Protein AF-A0A7J7JSQ7-F1 (afdb_monomer)

Organism: Bugula neritina (NCBI:txid10212)

Radius of gyration: 17.57 Å; Cα contacts (8 Å, |Δi|>4): 38; chains: 1; bounding box: 34×22×51 Å

pLDDT: mean 91.63, std 8.28, range [54.66, 98.12]

Sequence (77 aa):
MRQAIEPTLKLAITLHHLAEGSSHKSIANHYRLGRSTVSNIIYATCDALYEALQPTYLAVPKGKEEWKKIAEGFVFY

Solvent-accessible surface area (backbone atoms only — not comparable to full-atom values): 4618 Å² total; per-residue (Å²): 132,83,82,81,81,53,69,69,57,40,48,52,56,32,51,50,36,71,73,68,68,55,52,54,61,58,52,11,62,73,73,73,47,53,48,67,56,42,47,52,36,36,53,56,44,49,52,54,47,45,70,72,39,36,81,79,76,60,66,75,68,81,50,73,67,50,48,47,56,54,51,63,73,50,74,85,112

Nearest PDB structures (foldseek):
  8apo-assembly1_Yc  TM=8.107E-01  e=4.626E-01  Polytomella magna
  4hri-assembly1_B  TM=9.055E-01  e=1.200E+00  Nostoc sp. PCC 7120 = FACHB-418
  4yrv-assembly1_A  TM=9.196E-01  e=1.548E+00  Nostoc sp. PCC 7120 = FACHB-418
  2lvs-assembly1_A  TM=5.371E-01  e=1.279E+00  Hyperthermus butylicus DSM 5456
  7b9v-assembly1_O  TM=4.984E-01  e=1.996E+00  Saccharomyces cerevisiae

Structure (mmCIF, N/CA/C/O backbone):
data_AF-A0A7J7JSQ7-F1
#
_entry.id   AF-A0A7J7JSQ7-F1
#
loop_
_atom_site.group_PDB
_atom_site.id
_atom_site.type_symbol
_atom_site.label_atom_id
_atom_site.label_alt_id
_atom_site.label_comp_id
_atom_site.label_asym_id
_atom_site.label_entity_id
_atom_site.label_seq_id
_atom_site.pdbx_PDB_ins_code
_atom_site.Cartn_x
_atom_site.Cartn_y
_atom_site.Cartn_z
_atom_site.occupancy
_atom_site.B_iso_or_equiv
_atom_site.auth_seq_id
_atom_site.auth_comp_id
_atom_site.auth_asym_id
_atom_site.auth_atom_id
_atom_site.pdbx_PDB_model_num
ATOM 1 N N . MET A 1 1 ? 9.585 3.546 -26.807 1.00 62.16 1 MET A N 1
ATOM 2 C CA . MET A 1 1 ? 8.911 3.858 -25.525 1.00 62.16 1 MET A CA 1
ATOM 3 C C . MET A 1 1 ? 8.589 2.532 -24.840 1.00 62.16 1 MET A C 1
ATOM 5 O O . MET A 1 1 ? 8.174 1.622 -25.546 1.00 62.16 1 MET A O 1
ATOM 9 N N . ARG A 1 2 ? 8.856 2.356 -23.537 1.00 74.06 2 ARG A N 1
ATOM 10 C CA . ARG A 1 2 ? 8.474 1.113 -22.831 1.00 74.06 2 ARG A CA 1
ATOM 11 C C . ARG A 1 2 ? 6.949 1.066 -22.690 1.00 74.06 2 ARG A C 1
ATOM 13 O O . ARG A 1 2 ? 6.353 2.103 -22.416 1.00 74.06 2 ARG A O 1
ATOM 20 N N . GLN A 1 3 ? 6.344 -0.109 -22.869 1.00 82.62 3 GLN A N 1
ATOM 21 C CA . GLN A 1 3 ? 4.917 -0.291 -22.601 1.00 82.62 3 GLN A CA 1
ATOM 22 C C . GLN A 1 3 ? 4.621 -0.015 -21.125 1.00 82.62 3 GLN A C 1
ATOM 24 O O . GLN A 1 3 ? 5.417 -0.357 -20.244 1.00 82.62 3 GLN A O 1
ATOM 29 N N . ALA A 1 4 ? 3.489 0.640 -20.876 1.00 89.94 4 ALA A N 1
ATOM 30 C CA . ALA A 1 4 ? 3.006 0.860 -19.526 1.00 89.94 4 ALA A CA 1
ATOM 31 C C . ALA A 1 4 ? 2.664 -0.486 -18.873 1.00 89.94 4 ALA A C 1
ATOM 33 O O . ALA A 1 4 ? 2.218 -1.420 -19.530 1.00 89.94 4 ALA A O 1
ATOM 34 N N . ILE A 1 5 ? 2.890 -0.576 -17.565 1.00 92.94 5 ILE A N 1
ATOM 35 C CA . ILE A 1 5 ? 2.482 -1.738 -16.776 1.00 92.94 5 ILE A CA 1
ATOM 36 C C . ILE A 1 5 ? 0.974 -1.638 -16.546 1.00 92.94 5 ILE A C 1
ATOM 38 O O . ILE A 1 5 ? 0.498 -0.612 -16.045 1.00 92.94 5 ILE A O 1
ATOM 42 N N . GLU A 1 6 ? 0.254 -2.703 -16.892 1.00 96.19 6 GLU A N 1
ATOM 43 C CA . GLU A 1 6 ? -1.201 -2.789 -16.761 1.00 96.19 6 GLU A CA 1
ATOM 44 C C . GLU A 1 6 ? -1.671 -2.547 -15.313 1.00 96.19 6 GLU A C 1
ATOM 46 O O . GLU A 1 6 ? -1.019 -3.018 -14.371 1.00 96.19 6 GLU A O 1
ATOM 51 N N . PRO A 1 7 ? -2.810 -1.857 -15.097 1.00 96.50 7 PRO A N 1
ATOM 52 C CA . PRO A 1 7 ? -3.345 -1.590 -13.758 1.00 96.50 7 PRO A CA 1
ATOM 53 C C . PRO A 1 7 ? -3.526 -2.854 -12.910 1.00 96.50 7 PRO A C 1
ATOM 55 O O . PRO A 1 7 ? -3.155 -2.869 -11.738 1.00 96.50 7 PRO A O 1
ATOM 58 N N . THR A 1 8 ? -4.007 -3.943 -13.513 1.00 97.25 8 THR A N 1
ATOM 59 C CA . THR A 1 8 ? -4.191 -5.235 -12.834 1.00 97.25 8 THR A CA 1
ATOM 60 C C . THR A 1 8 ? -2.876 -5.793 -12.294 1.00 97.25 8 THR A C 1
ATOM 62 O O . THR A 1 8 ? -2.832 -6.322 -11.185 1.00 97.25 8 THR A O 1
ATOM 65 N N . LEU A 1 9 ? -1.776 -5.636 -13.041 1.00 97.25 9 LEU A N 1
ATOM 66 C CA . LEU A 1 9 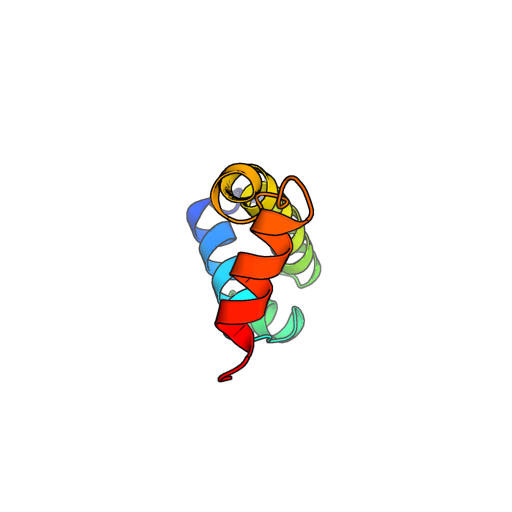? -0.459 -6.087 -12.595 1.00 97.25 9 LEU A CA 1
ATOM 67 C C . LEU A 1 9 ? 0.082 -5.199 -11.466 1.00 97.25 9 LEU A C 1
ATOM 69 O O . LEU A 1 9 ? 0.652 -5.714 -10.507 1.00 97.25 9 LEU A O 1
ATOM 73 N N . LYS A 1 10 ? -0.140 -3.881 -11.529 1.00 97.75 10 LYS A N 1
ATOM 74 C CA . LYS A 1 10 ? 0.211 -2.959 -10.432 1.00 97.75 10 LYS A CA 1
ATOM 75 C C . LYS A 1 10 ? -0.507 -3.323 -9.131 1.00 97.75 10 LYS A C 1
ATOM 77 O O . LYS A 1 10 ? 0.123 -3.366 -8.072 1.00 97.75 10 LYS A O 1
ATOM 82 N N . LEU A 1 11 ? -1.795 -3.652 -9.230 1.00 97.94 11 LEU A N 1
ATOM 83 C CA . LEU A 1 11 ? -2.587 -4.129 -8.102 1.00 97.94 11 LEU A CA 1
ATOM 84 C C . LEU A 1 11 ? -2.039 -5.448 -7.549 1.00 97.94 11 LEU A C 1
ATOM 86 O O . LEU A 1 11 ? -1.788 -5.535 -6.351 1.00 97.94 11 LEU A O 1
ATO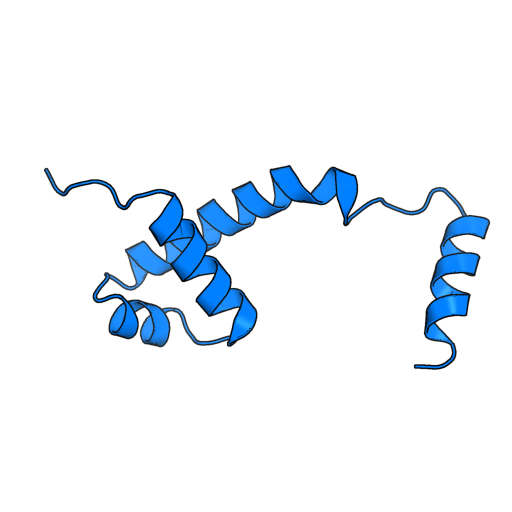M 90 N N . ALA A 1 12 ? -1.766 -6.437 -8.403 1.00 97.19 12 ALA A N 1
ATOM 91 C CA . ALA A 1 12 ? -1.212 -7.723 -7.973 1.00 97.19 12 ALA A CA 1
ATOM 92 C C . ALA A 1 12 ? 0.142 -7.581 -7.250 1.00 97.19 12 ALA A C 1
ATOM 94 O O . ALA A 1 12 ? 0.344 -8.189 -6.201 1.00 97.19 12 ALA A O 1
ATOM 95 N N . ILE A 1 13 ? 1.045 -6.741 -7.771 1.00 97.12 13 ILE A N 1
ATOM 96 C CA . ILE A 1 13 ? 2.339 -6.428 -7.138 1.00 97.12 13 ILE A CA 1
ATOM 97 C C . ILE A 1 13 ? 2.135 -5.837 -5.738 1.00 97.12 13 ILE A C 1
ATOM 99 O O . ILE A 1 13 ? 2.832 -6.206 -4.794 1.00 97.12 13 ILE A O 1
ATOM 103 N N . THR A 1 14 ? 1.178 -4.920 -5.605 1.00 97.56 14 THR A N 1
ATOM 104 C CA . THR A 1 14 ? 0.906 -4.226 -4.341 1.00 97.56 14 THR A CA 1
ATOM 105 C C . THR A 1 14 ? 0.282 -5.169 -3.319 1.00 97.56 14 THR A C 1
ATOM 107 O O . THR A 1 14 ? 0.724 -5.202 -2.175 1.00 97.56 14 THR A O 1
ATOM 110 N N . LEU A 1 15 ? -0.673 -6.006 -3.733 1.00 96.62 15 LEU A N 1
ATOM 111 C CA . LEU A 1 15 ? -1.275 -7.024 -2.869 1.00 96.62 15 LEU A CA 1
ATOM 112 C C . LEU A 1 15 ? -0.251 -8.061 -2.395 1.00 96.62 15 LEU A C 1
ATOM 114 O O . LEU A 1 15 ? -0.274 -8.435 -1.228 1.00 96.62 15 LEU A O 1
ATOM 118 N N . HIS A 1 16 ? 0.680 -8.477 -3.259 1.00 95.69 16 HIS A N 1
ATOM 119 C CA . HIS A 1 16 ? 1.787 -9.353 -2.867 1.00 95.69 16 HIS A CA 1
ATOM 120 C C . HIS A 1 16 ? 2.626 -8.710 -1.752 1.00 95.69 16 HIS A C 1
ATOM 122 O O . HIS A 1 16 ? 2.856 -9.336 -0.719 1.00 95.69 16 HIS A O 1
ATOM 128 N N . HIS A 1 17 ? 3.013 -7.439 -1.912 1.00 96.06 17 HIS A N 1
ATOM 129 C CA . HIS A 1 17 ? 3.755 -6.711 -0.880 1.00 96.06 17 HIS A CA 1
ATOM 130 C C . HIS A 1 17 ? 2.981 -6.607 0.445 1.00 96.06 17 HIS A C 1
ATOM 132 O O . HIS A 1 17 ? 3.554 -6.874 1.499 1.00 96.06 17 HIS A O 1
ATOM 138 N N . LEU A 1 18 ? 1.689 -6.264 0.397 1.00 95.06 18 LEU A N 1
ATOM 139 C CA . LEU A 1 18 ? 0.845 -6.125 1.591 1.00 95.06 18 LEU A CA 1
ATOM 140 C C . LEU A 1 18 ? 0.592 -7.463 2.306 1.00 95.06 18 LEU A C 1
ATOM 142 O O . LEU A 1 18 ? 0.486 -7.480 3.528 1.00 95.06 18 LEU A O 1
ATOM 146 N N . ALA A 1 19 ? 0.498 -8.570 1.565 1.00 95.50 19 ALA A N 1
ATOM 147 C CA . ALA A 1 19 ? 0.227 -9.891 2.127 1.00 95.50 19 ALA A CA 1
ATOM 148 C C . ALA A 1 19 ? 1.473 -10.553 2.738 1.00 95.50 19 ALA A C 1
ATOM 150 O O . ALA A 1 19 ? 1.380 -11.182 3.788 1.00 95.50 19 ALA A O 1
ATOM 151 N N . GLU A 1 20 ? 2.631 -10.438 2.083 1.00 90.75 20 GLU A N 1
ATOM 152 C CA . GLU A 1 20 ? 3.861 -11.123 2.508 1.00 90.75 20 GLU A CA 1
ATOM 153 C C . GLU A 1 20 ? 4.761 -10.237 3.389 1.00 90.75 20 GLU A C 1
ATOM 155 O O . GLU A 1 20 ? 5.633 -10.738 4.097 1.00 90.75 20 GLU A O 1
ATOM 160 N N . GLY A 1 21 ? 4.601 -8.908 3.328 1.00 82.62 21 GLY A N 1
ATOM 161 C CA . GLY A 1 21 ? 5.510 -7.955 3.975 1.00 82.62 21 GLY A CA 1
ATOM 162 C C . GLY A 1 21 ? 6.931 -7.981 3.395 1.00 82.62 21 GLY A C 1
ATOM 163 O O . GLY A 1 21 ? 7.880 -7.507 4.023 1.00 82.62 21 GLY A O 1
ATOM 164 N N . SER A 1 22 ? 7.113 -8.557 2.203 1.00 85.31 22 SER A N 1
ATOM 165 C CA . SER A 1 22 ? 8.427 -8.731 1.596 1.00 85.31 22 SER A CA 1
ATOM 166 C C . SER A 1 22 ? 9.007 -7.410 1.085 1.00 85.31 22 SER A C 1
ATOM 168 O O . SER A 1 22 ? 8.308 -6.467 0.701 1.00 85.31 22 SER A O 1
ATOM 170 N N . SER A 1 23 ? 10.340 -7.317 1.095 1.00 92.56 23 SER A N 1
ATOM 171 C CA . SER A 1 23 ? 11.038 -6.097 0.679 1.00 92.56 23 SER A CA 1
ATOM 172 C C . SER A 1 23 ? 10.776 -5.762 -0.797 1.00 92.56 23 SER A C 1
ATOM 174 O O . SER A 1 23 ? 10.668 -6.657 -1.639 1.00 92.56 23 SER A O 1
ATOM 176 N N . HIS A 1 24 ? 10.821 -4.474 -1.163 1.00 94.50 24 HIS A N 1
ATOM 177 C CA . HIS A 1 24 ? 10.689 -4.049 -2.569 1.00 94.50 24 HIS A CA 1
ATOM 178 C C . HIS A 1 24 ? 11.723 -4.715 -3.497 1.00 94.50 24 HIS A C 1
ATOM 180 O O . HIS A 1 24 ? 11.473 -4.862 -4.689 1.00 94.50 24 HIS A O 1
ATOM 186 N N . LYS A 1 25 ? 12.891 -5.123 -2.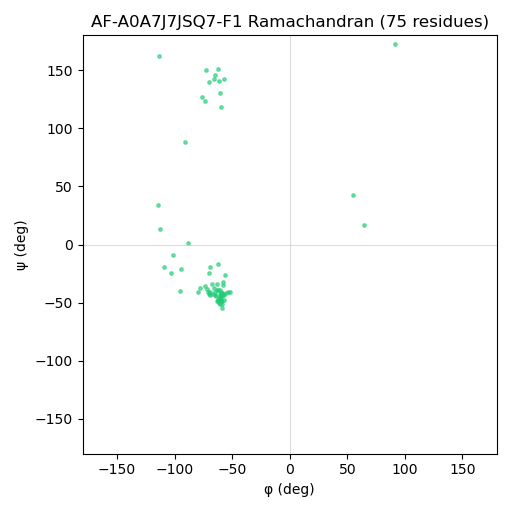973 1.00 95.62 25 LYS A N 1
ATOM 187 C CA . LYS A 1 25 ? 13.910 -5.859 -3.739 1.00 95.62 25 LYS A CA 1
ATOM 188 C C . LYS A 1 25 ? 13.437 -7.275 -4.078 1.00 95.62 25 LYS A C 1
ATOM 190 O O . LYS A 1 25 ? 13.619 -7.710 -5.211 1.00 95.62 25 LYS A O 1
ATOM 195 N N . SER A 1 26 ? 12.834 -7.973 -3.11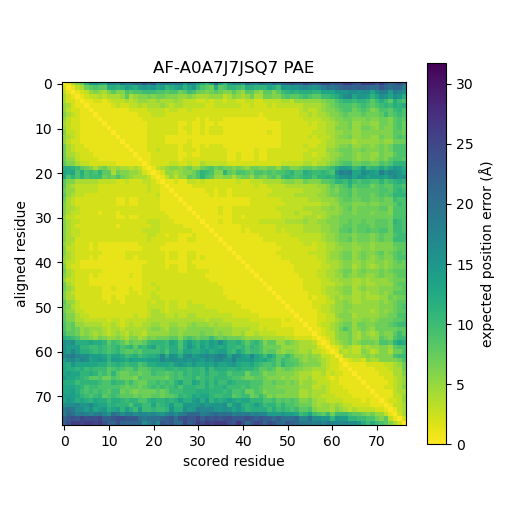7 1.00 95.75 26 SER A N 1
ATOM 196 C CA . SER A 1 26 ? 12.301 -9.326 -3.312 1.00 95.75 26 SER A CA 1
ATOM 197 C C . SER A 1 26 ? 11.183 -9.322 -4.355 1.00 95.75 26 SER A C 1
ATOM 199 O O . SER A 1 26 ? 11.248 -10.071 -5.327 1.00 95.75 26 SER A O 1
ATOM 201 N N . ILE A 1 27 ? 10.238 -8.387 -4.225 1.00 96.50 27 ILE A N 1
ATOM 202 C CA . ILE A 1 27 ? 9.148 -8.187 -5.188 1.00 96.50 27 ILE A CA 1
ATOM 203 C C . ILE A 1 27 ? 9.696 -7.822 -6.580 1.00 96.50 27 ILE A C 1
ATOM 205 O O . ILE A 1 27 ? 9.300 -8.414 -7.581 1.00 96.50 27 ILE A O 1
ATOM 209 N N . ALA A 1 28 ? 10.661 -6.901 -6.668 1.00 96.69 28 ALA A N 1
ATOM 210 C CA . ALA A 1 28 ? 11.295 -6.531 -7.937 1.00 96.69 28 ALA A CA 1
ATOM 211 C C . ALA A 1 28 ? 11.941 -7.724 -8.653 1.00 96.69 28 ALA A C 1
ATOM 213 O O . ALA A 1 28 ? 11.754 -7.887 -9.860 1.00 96.69 28 ALA A O 1
ATOM 214 N N . ASN A 1 29 ? 12.632 -8.590 -7.909 1.00 96.19 29 ASN A N 1
ATOM 215 C CA . ASN A 1 29 ? 13.198 -9.818 -8.458 1.00 96.19 29 ASN A CA 1
ATOM 216 C C . ASN A 1 29 ? 12.106 -10.786 -8.939 1.00 96.19 29 ASN A C 1
ATOM 218 O O . ASN A 1 29 ? 12.232 -11.332 -10.034 1.00 96.19 29 ASN A O 1
ATOM 222 N N . HIS A 1 30 ? 11.028 -10.959 -8.165 1.00 96.06 30 HIS A N 1
ATOM 223 C CA . HIS A 1 30 ? 9.911 -11.845 -8.509 1.00 96.06 30 HIS A CA 1
ATOM 224 C C . HIS A 1 30 ? 9.225 -11.426 -9.820 1.00 96.06 30 HIS A C 1
ATOM 226 O O . HIS A 1 30 ? 9.056 -12.239 -10.726 1.00 96.06 30 HIS A O 1
ATOM 232 N N . TYR A 1 31 ? 8.897 -10.138 -9.959 1.00 94.81 31 TYR A N 1
ATOM 233 C CA . TYR A 1 31 ? 8.199 -9.603 -11.136 1.00 94.81 31 TYR A CA 1
ATOM 234 C C . TYR A 1 31 ? 9.135 -9.164 -12.272 1.00 94.81 31 TYR A C 1
ATOM 236 O O . TYR A 1 31 ? 8.661 -8.681 -13.299 1.00 94.81 31 TYR A O 1
ATOM 244 N N . ARG A 1 32 ? 10.458 -9.328 -12.114 1.00 95.31 32 ARG A N 1
ATOM 245 C CA . ARG A 1 32 ? 11.488 -8.911 -13.088 1.00 95.31 32 ARG A CA 1
ATOM 246 C C . ARG A 1 32 ? 11.391 -7.424 -13.455 1.00 95.31 32 ARG A C 1
ATOM 248 O O . ARG A 1 32 ? 11.528 -7.036 -14.616 1.00 95.31 32 ARG A O 1
ATOM 255 N N . LEU A 1 33 ? 11.162 -6.588 -12.448 1.00 95.44 33 LEU A N 1
ATOM 256 C CA . LEU A 1 33 ? 11.039 -5.137 -12.574 1.00 95.44 33 LEU A CA 1
ATOM 257 C C . LEU A 1 33 ? 12.190 -4.421 -11.866 1.00 95.44 33 LEU A C 1
ATOM 259 O O . LEU A 1 33 ? 12.869 -4.975 -11.006 1.00 95.44 33 LEU A O 1
ATOM 263 N N . GLY A 1 34 ? 12.404 -3.151 -12.212 1.00 96.12 34 GLY A N 1
ATOM 264 C CA . GLY A 1 34 ? 13.320 -2.300 -11.459 1.00 96.12 34 GLY A CA 1
ATOM 265 C C . GLY A 1 34 ? 12.792 -2.042 -10.046 1.00 96.12 34 GLY A C 1
ATOM 266 O O . GLY A 1 34 ? 11.594 -1.828 -9.857 1.00 96.12 34 GLY A O 1
ATOM 267 N N . ARG A 1 35 ? 13.685 -1.996 -9.049 1.00 96.75 35 ARG A N 1
ATOM 268 C CA . ARG A 1 35 ? 13.312 -1.696 -7.652 1.00 96.75 35 ARG A CA 1
ATOM 269 C C . ARG A 1 35 ? 12.553 -0.372 -7.524 1.00 96.75 35 ARG A C 1
ATOM 271 O O . ARG A 1 35 ? 11.573 -0.308 -6.791 1.00 96.75 35 ARG A O 1
ATOM 278 N N . SER A 1 36 ? 12.986 0.668 -8.240 1.00 96.94 36 SER A N 1
ATOM 279 C CA . SER A 1 36 ? 12.300 1.966 -8.265 1.00 96.94 36 SER A CA 1
ATOM 280 C C . SER A 1 36 ? 10.907 1.865 -8.886 1.00 96.94 36 SER A C 1
ATOM 282 O O . SER A 1 36 ? 9.963 2.431 -8.351 1.00 96.94 36 SER A O 1
ATOM 284 N N . THR A 1 37 ? 10.750 1.089 -9.963 1.00 96.62 37 THR A N 1
ATOM 285 C CA . THR A 1 37 ? 9.448 0.825 -10.588 1.00 96.62 37 THR A CA 1
ATOM 286 C C . THR A 1 37 ? 8.491 0.153 -9.611 1.00 96.62 37 THR A C 1
ATOM 288 O O . THR A 1 37 ? 7.374 0.628 -9.455 1.00 96.62 37 THR A O 1
ATOM 291 N N . VAL A 1 38 ? 8.932 -0.901 -8.918 1.00 97.12 38 VAL A N 1
ATOM 292 C CA . VAL A 1 38 ? 8.119 -1.572 -7.890 1.00 97.12 38 VAL A CA 1
ATOM 293 C C . VAL A 1 38 ? 7.760 -0.620 -6.760 1.00 97.12 38 VAL A C 1
ATOM 295 O O . VAL A 1 38 ? 6.597 -0.551 -6.384 1.00 97.12 38 VAL A O 1
ATOM 298 N N . SER A 1 39 ? 8.726 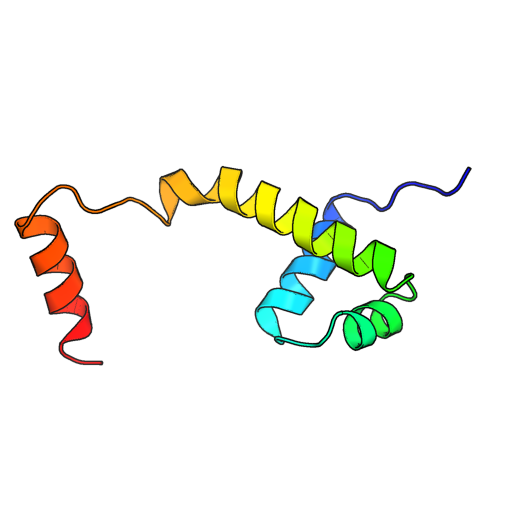0.153 -6.264 1.00 97.12 39 SER A N 1
ATOM 299 C CA . SER A 1 39 ? 8.470 1.134 -5.209 1.00 97.12 39 SER A CA 1
ATOM 300 C C . SER A 1 39 ? 7.388 2.131 -5.626 1.00 97.12 39 SER A C 1
ATOM 302 O O . SER A 1 39 ? 6.436 2.342 -4.885 1.00 97.12 39 SER A O 1
ATOM 304 N N . ASN A 1 40 ? 7.494 2.697 -6.830 1.00 97.81 40 ASN A N 1
ATOM 305 C CA . ASN A 1 40 ? 6.519 3.658 -7.344 1.00 97.81 40 ASN A CA 1
ATOM 306 C C . ASN A 1 40 ? 5.141 3.022 -7.563 1.00 97.81 40 ASN A C 1
ATOM 3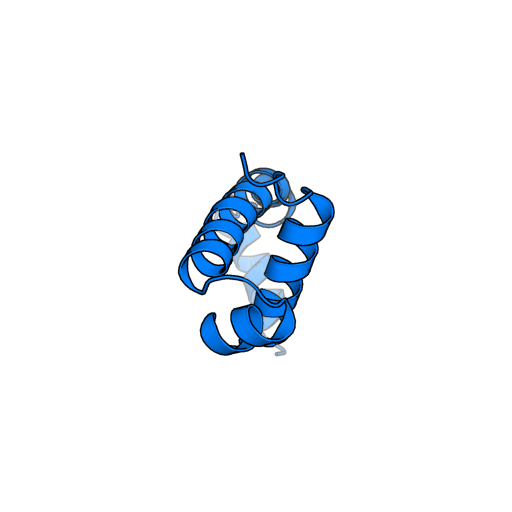08 O O . ASN A 1 40 ? 4.130 3.670 -7.317 1.00 97.81 40 ASN A O 1
ATOM 312 N N . ILE A 1 41 ? 5.095 1.764 -8.018 1.00 97.69 41 ILE A N 1
ATOM 313 C CA . ILE A 1 41 ? 3.846 1.008 -8.160 1.00 97.69 41 ILE A CA 1
ATOM 314 C C . ILE A 1 41 ? 3.170 0.843 -6.804 1.00 97.69 41 ILE A C 1
ATOM 316 O O . ILE A 1 41 ? 1.985 1.145 -6.704 1.00 97.69 41 ILE A O 1
ATOM 320 N N . ILE A 1 42 ? 3.912 0.391 -5.791 1.00 97.12 42 ILE A N 1
ATOM 321 C CA . ILE A 1 42 ? 3.374 0.149 -4.450 1.00 97.12 42 ILE A CA 1
ATOM 322 C C . ILE A 1 42 ? 2.816 1.449 -3.876 1.00 97.12 42 ILE A C 1
ATOM 324 O O . ILE A 1 42 ? 1.652 1.470 -3.499 1.00 97.12 42 ILE A O 1
ATOM 328 N N . TYR A 1 43 ? 3.585 2.545 -3.890 1.00 97.81 43 TYR A N 1
ATOM 329 C CA . TYR A 1 43 ? 3.102 3.832 -3.378 1.00 97.81 43 TYR A CA 1
ATOM 330 C C . TYR A 1 43 ? 1.841 4.311 -4.109 1.00 97.81 43 TYR A C 1
ATOM 332 O O . TYR A 1 43 ? 0.808 4.500 -3.477 1.00 97.81 43 TYR A O 1
ATOM 340 N N . ALA A 1 44 ? 1.881 4.407 -5.442 1.00 98.12 44 ALA A N 1
ATOM 341 C CA . ALA A 1 44 ? 0.745 4.914 -6.214 1.00 98.12 44 ALA A CA 1
ATOM 342 C C . ALA A 1 44 ? -0.511 4.035 -6.089 1.00 98.12 44 ALA A C 1
ATOM 344 O O . ALA A 1 44 ? -1.634 4.531 -6.134 1.00 98.12 44 ALA A O 1
ATOM 345 N N . THR A 1 45 ? -0.334 2.719 -5.959 1.00 98.06 45 THR A N 1
ATOM 346 C CA . THR A 1 45 ? -1.461 1.791 -5.817 1.00 98.06 45 THR A CA 1
ATOM 347 C C . THR A 1 45 ? -2.012 1.808 -4.396 1.00 98.06 45 THR A C 1
ATOM 349 O O . THR A 1 45 ? -3.225 1.748 -4.237 1.00 98.06 45 THR A O 1
ATOM 352 N N . CYS A 1 46 ? -1.164 1.933 -3.371 1.00 97.44 46 CYS A N 1
ATOM 353 C CA . CYS A 1 46 ? -1.610 2.133 -1.993 1.00 97.44 46 CYS A CA 1
ATOM 354 C C . CYS A 1 46 ? -2.417 3.427 -1.848 1.00 97.44 46 CYS A C 1
ATOM 356 O O . CYS A 1 46 ? -3.474 3.385 -1.229 1.00 97.44 46 CYS A O 1
ATOM 358 N N . ASP A 1 47 ? -1.985 4.528 -2.469 1.00 98.12 47 ASP A N 1
ATOM 359 C CA . ASP A 1 47 ? -2.750 5.782 -2.477 1.00 98.12 47 ASP A CA 1
ATOM 360 C C . ASP A 1 47 ? -4.123 5.585 -3.140 1.00 98.12 47 ASP A C 1
ATOM 362 O O . ASP A 1 47 ? -5.153 5.957 -2.584 1.00 98.12 47 ASP A O 1
ATOM 366 N N . ALA A 1 48 ? -4.166 4.916 -4.298 1.00 97.81 48 ALA A N 1
ATOM 367 C CA . ALA A 1 48 ? -5.425 4.623 -4.985 1.00 97.81 48 ALA A CA 1
ATOM 368 C C . ALA A 1 48 ? -6.353 3.706 -4.166 1.00 97.81 48 ALA A C 1
ATOM 370 O O . ALA A 1 48 ? -7.569 3.902 -4.154 1.00 97.81 48 ALA A O 1
ATOM 371 N N . LEU A 1 49 ? -5.791 2.707 -3.478 1.00 97.00 49 LEU A N 1
ATOM 372 C CA . LEU A 1 49 ? -6.538 1.830 -2.578 1.00 97.00 49 LEU A CA 1
ATOM 373 C C . LEU A 1 49 ? -7.065 2.599 -1.370 1.00 97.00 49 LEU A C 1
ATOM 375 O O . LEU A 1 49 ? -8.218 2.404 -0.998 1.00 97.00 49 LEU A O 1
ATOM 379 N N . TYR A 1 50 ? -6.250 3.473 -0.780 1.00 95.81 50 TYR A N 1
ATOM 380 C CA . TYR A 1 50 ? -6.660 4.315 0.334 1.00 95.81 50 TYR A CA 1
ATOM 381 C C . TYR A 1 50 ? -7.853 5.183 -0.065 1.00 95.81 50 TYR A C 1
ATOM 383 O O . TYR A 1 50 ? -8.887 5.111 0.589 1.00 95.81 50 TYR A O 1
ATOM 391 N N . GLU A 1 51 ? -7.773 5.905 -1.183 1.00 96.25 51 GLU A N 1
ATOM 392 C CA . GLU A 1 51 ? -8.876 6.746 -1.663 1.00 96.25 51 GLU A CA 1
ATOM 393 C C . GLU A 1 51 ? -10.161 5.953 -1.935 1.00 96.25 51 GLU A C 1
ATOM 395 O O . GLU A 1 51 ? -11.256 6.393 -1.581 1.00 96.25 51 GLU A O 1
ATOM 400 N N . ALA A 1 52 ? -10.039 4.759 -2.519 1.00 95.25 52 ALA A N 1
ATOM 401 C CA . ALA A 1 52 ? -11.192 3.923 -2.839 1.00 95.25 52 ALA A CA 1
ATOM 402 C C . ALA A 1 52 ? -11.828 3.259 -1.605 1.00 95.25 52 ALA A C 1
ATOM 404 O O . ALA A 1 52 ? -13.043 3.068 -1.569 1.00 95.25 52 ALA A O 1
ATOM 405 N N . LEU A 1 53 ? -11.021 2.870 -0.613 1.00 95.00 53 LEU A N 1
ATOM 406 C CA . LEU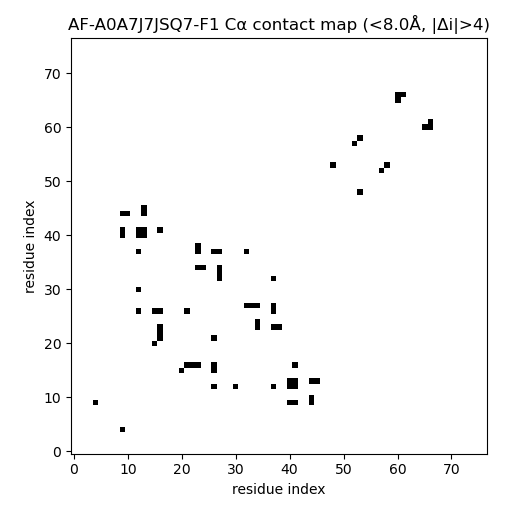 A 1 53 ? -11.460 2.027 0.504 1.00 95.00 53 LEU A CA 1
ATOM 407 C C . LEU A 1 53 ? -11.685 2.805 1.803 1.00 95.00 53 LEU A C 1
ATOM 409 O O . LEU A 1 53 ? -12.481 2.354 2.632 1.00 95.00 53 LEU A O 1
ATOM 413 N N . GLN A 1 54 ? -11.044 3.966 1.988 1.00 93.75 54 GLN A N 1
ATOM 414 C CA . GLN A 1 54 ? -11.180 4.766 3.209 1.00 93.75 54 GLN A CA 1
ATOM 415 C C . 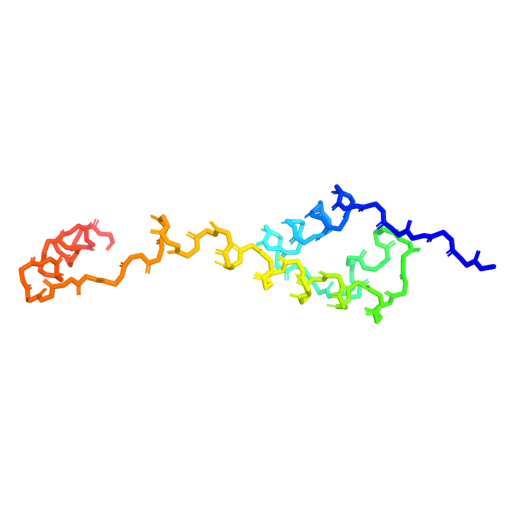GLN A 1 54 ? -12.639 5.056 3.601 1.00 93.75 54 GLN A C 1
ATOM 417 O O . GLN A 1 54 ? -12.948 4.911 4.785 1.00 93.75 54 GLN A O 1
ATOM 422 N N . PRO A 1 55 ? -13.580 5.371 2.681 1.00 90.56 55 PRO A N 1
ATOM 423 C CA . PRO A 1 55 ? -14.935 5.740 3.089 1.00 90.56 55 PRO A CA 1
ATOM 424 C C . PRO A 1 55 ? -15.727 4.553 3.648 1.00 90.56 55 PRO A C 1
ATOM 426 O O . PRO A 1 55 ? -16.675 4.745 4.406 1.00 90.56 55 PRO A O 1
ATOM 429 N N . THR A 1 56 ? -15.358 3.331 3.259 1.00 90.31 56 THR A N 1
ATOM 430 C CA . THR A 1 56 ? -16.050 2.099 3.652 1.00 90.31 56 THR A CA 1
ATOM 431 C C . THR A 1 56 ? -15.397 1.438 4.860 1.00 90.31 56 THR A C 1
ATOM 433 O O . THR A 1 56 ? -16.103 0.944 5.734 1.00 90.31 56 THR A O 1
ATOM 436 N N . TYR A 1 57 ? -14.063 1.425 4.917 1.00 87.94 57 TYR A N 1
ATOM 437 C CA . TYR A 1 57 ? -13.312 0.636 5.900 1.00 87.94 57 TYR A CA 1
ATOM 438 C C . TYR A 1 57 ? -12.620 1.470 6.982 1.00 87.94 57 TYR A C 1
ATOM 440 O O . TYR A 1 57 ? -12.295 0.927 8.034 1.00 87.94 57 TYR A O 1
ATOM 448 N N . LEU A 1 58 ? -12.401 2.769 6.758 1.00 85.88 58 LEU A N 1
ATOM 449 C CA . LEU A 1 58 ? -11.715 3.664 7.701 1.00 85.88 58 LEU A CA 1
ATOM 450 C C . LEU A 1 58 ? -12.650 4.751 8.248 1.00 85.88 58 LEU A C 1
ATOM 452 O O . LEU A 1 58 ? -12.231 5.878 8.512 1.00 85.88 58 LEU A O 1
ATOM 456 N N . ALA A 1 59 ? -13.931 4.419 8.427 1.00 81.69 59 ALA A N 1
ATOM 457 C CA . ALA A 1 59 ? -14.889 5.328 9.041 1.00 81.69 59 ALA A CA 1
ATOM 458 C C . ALA A 1 59 ? -14.431 5.701 10.462 1.00 81.69 59 ALA A C 1
ATOM 460 O O . ALA A 1 59 ? -14.298 4.845 11.336 1.00 81.69 59 ALA A O 1
ATOM 461 N N . VAL A 1 60 ? -14.188 6.995 10.689 1.00 82.44 60 VAL A N 1
ATOM 462 C CA . VAL A 1 60 ? -13.813 7.504 12.011 1.00 82.44 60 VAL A CA 1
ATOM 463 C C . VAL A 1 60 ? -15.053 7.497 12.911 1.00 82.44 60 VAL A C 1
ATOM 465 O O . VAL A 1 60 ? -16.039 8.158 12.564 1.00 82.44 60 VAL A O 1
ATOM 468 N N . PRO A 1 61 ? -15.012 6.814 14.070 1.00 86.19 61 PRO A N 1
ATOM 469 C CA . PRO A 1 61 ? -16.151 6.747 14.976 1.00 86.19 61 PRO A CA 1
ATOM 470 C C . PRO A 1 61 ? -16.559 8.138 15.474 1.00 86.19 61 PRO A C 1
ATOM 472 O O . PRO A 1 61 ? -15.734 8.925 15.960 1.00 86.19 61 PRO A O 1
ATOM 475 N N . LYS A 1 62 ? -17.849 8.449 15.378 1.00 85.12 62 LYS A N 1
ATOM 476 C CA . LYS A 1 62 ? -18.438 9.733 15.753 1.00 85.12 62 LYS A CA 1
ATOM 477 C C . LYS A 1 62 ? -18.888 9.692 17.207 1.00 85.12 62 LYS A C 1
ATOM 479 O O . LYS A 1 62 ? -20.040 9.430 17.539 1.00 85.12 62 LYS A O 1
ATOM 484 N N . GLY A 1 63 ? -17.957 10.042 18.086 1.00 88.50 63 GLY A N 1
ATOM 485 C CA . GLY A 1 63 ? -18.245 10.292 19.494 1.00 88.50 63 GLY A CA 1
ATOM 486 C C . GLY A 1 63 ? -18.109 9.069 20.398 1.00 88.50 63 GLY A C 1
ATOM 487 O O . GLY A 1 63 ? -17.852 7.946 19.972 1.00 88.50 63 GLY A O 1
ATOM 488 N N . LYS A 1 64 ? -18.227 9.327 21.703 1.00 89.94 64 LYS A N 1
ATOM 489 C CA . LYS A 1 64 ? -17.805 8.412 22.773 1.00 89.94 64 LYS A CA 1
ATOM 490 C C . LYS A 1 64 ? -18.481 7.037 22.725 1.00 89.94 64 LYS A C 1
ATOM 492 O O . LYS A 1 64 ? -17.849 6.047 23.075 1.00 89.94 64 LYS A O 1
ATOM 497 N N . GLU A 1 65 ? -19.745 6.967 22.316 1.00 90.81 65 GLU A N 1
ATOM 498 C CA . GLU A 1 65 ? -20.505 5.712 22.295 1.00 90.81 65 GLU A CA 1
ATOM 499 C C . GLU A 1 65 ? -20.027 4.746 21.210 1.00 90.81 65 GLU A C 1
ATOM 501 O O . GLU A 1 65 ? -19.901 3.553 21.471 1.00 90.81 65 GLU A O 1
ATOM 506 N N . GLU A 1 66 ? -19.717 5.245 20.013 1.00 89.75 66 GLU A N 1
ATOM 507 C CA . GLU A 1 66 ? -19.216 4.413 18.915 1.00 89.75 66 GLU A CA 1
ATOM 508 C C . GLU A 1 66 ? -17.805 3.898 19.224 1.00 89.75 66 GLU A C 1
ATOM 510 O O . GLU A 1 66 ? -17.527 2.710 19.071 1.00 89.75 66 GLU A O 1
ATOM 515 N N . TRP A 1 67 ? -16.959 4.756 19.804 1.00 90.38 67 TRP A N 1
ATOM 516 C CA . TRP A 1 67 ? -15.662 4.348 20.349 1.00 90.38 67 TRP A CA 1
ATOM 517 C C . TRP A 1 67 ? -15.791 3.271 21.433 1.00 90.38 67 TRP A C 1
ATOM 519 O O . TRP A 1 67 ? -15.024 2.310 21.430 1.00 90.38 67 TRP A O 1
ATOM 529 N N . LYS A 1 68 ? -16.771 3.394 22.341 1.00 91.06 68 LYS A N 1
ATOM 530 C CA . LYS A 1 68 ? -17.024 2.391 23.388 1.00 91.06 68 LYS A CA 1
ATOM 531 C C . LYS A 1 68 ? -17.449 1.047 22.792 1.00 91.06 68 LYS A C 1
ATOM 533 O O . LYS A 1 68 ? -16.907 0.027 23.201 1.00 91.06 68 LYS A O 1
ATOM 538 N N . LYS A 1 69 ? -18.349 1.050 21.802 1.00 89.81 69 LYS A N 1
ATOM 539 C CA . LYS A 1 69 ? -18.784 -0.168 21.092 1.00 89.81 69 LYS A CA 1
ATOM 540 C C . LYS A 1 69 ? -17.622 -0.880 20.403 1.00 89.81 69 LYS A C 1
ATOM 542 O O . LYS A 1 69 ? -17.519 -2.097 20.488 1.00 89.81 69 LYS A O 1
ATOM 547 N N . ILE A 1 70 ? -16.740 -0.127 19.743 1.00 88.19 70 ILE A N 1
ATOM 548 C CA . ILE A 1 70 ? -15.542 -0.692 19.111 1.00 88.19 70 ILE A CA 1
ATOM 549 C C . ILE A 1 70 ? -14.628 -1.297 20.175 1.00 88.19 70 ILE A C 1
ATOM 551 O O . ILE A 1 70 ? -14.236 -2.450 20.039 1.00 88.19 70 ILE A O 1
ATOM 555 N N . ALA A 1 71 ? -14.341 -0.561 21.255 1.00 89.81 71 ALA A N 1
ATOM 556 C CA . ALA A 1 71 ? -13.487 -1.042 22.339 1.00 89.81 71 ALA A CA 1
ATOM 557 C C . ALA A 1 71 ? -14.014 -2.345 22.962 1.00 89.81 71 ALA A C 1
ATOM 559 O O . ALA A 1 71 ? -13.238 -3.276 23.149 1.00 89.81 71 ALA A O 1
ATOM 560 N N . GLU A 1 72 ? -15.323 -2.445 23.214 1.00 91.06 72 GLU A N 1
ATOM 561 C CA . GLU A 1 72 ? -15.969 -3.661 23.735 1.00 91.06 72 GLU A CA 1
ATOM 562 C C . GLU A 1 72 ? -15.746 -4.889 22.831 1.00 91.06 72 GLU A C 1
ATOM 564 O O . GLU A 1 72 ? -15.592 -5.995 23.345 1.00 91.06 72 GLU A O 1
ATOM 569 N N . GLY A 1 73 ? -15.644 -4.706 21.509 1.00 87.31 73 GLY A N 1
ATOM 570 C CA . GLY A 1 73 ? -15.327 -5.780 20.560 1.00 87.31 73 GLY A CA 1
ATOM 571 C C . GLY A 1 73 ? -13.895 -6.327 20.651 1.00 87.31 73 GLY A C 1
ATOM 572 O O . GLY A 1 73 ? -13.652 -7.449 20.213 1.00 87.31 73 GLY A O 1
ATOM 573 N N . PHE A 1 74 ? -12.957 -5.579 21.243 1.00 86.31 74 PHE A N 1
ATOM 574 C CA . PHE A 1 74 ? -11.555 -5.990 21.417 1.00 86.31 74 PHE A CA 1
ATOM 575 C C . PHE A 1 74 ? -11.228 -6.491 22.829 1.00 86.31 74 PHE A C 1
ATOM 577 O O . PHE A 1 74 ? -10.149 -7.030 23.040 1.00 86.31 74 PHE A O 1
ATOM 584 N N . VAL A 1 75 ? -12.137 -6.350 23.801 1.00 76.44 75 VAL A N 1
ATOM 585 C CA . VAL A 1 75 ? -11.901 -6.747 25.208 1.00 76.44 75 VAL A CA 1
ATOM 586 C C . VAL A 1 75 ? -11.651 -8.258 25.376 1.00 76.44 75 VAL A C 1
ATOM 588 O O . VAL A 1 75 ? -11.114 -8.673 26.399 1.00 76.44 75 VAL A O 1
ATOM 591 N N . PHE A 1 76 ? -11.997 -9.079 24.381 1.00 63.81 76 PHE A N 1
ATOM 592 C CA . PHE A 1 76 ? -11.825 -10.538 24.410 1.00 63.81 76 PHE A CA 1
ATOM 593 C C . PHE A 1 76 ? -10.777 -11.078 23.416 1.00 63.81 76 PHE A C 1
ATOM 595 O O . PHE A 1 76 ? -10.755 -12.287 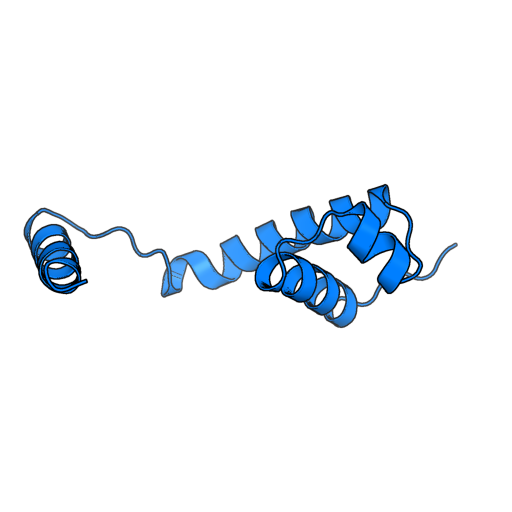23.181 1.00 63.81 76 PHE A O 1
ATOM 602 N N . TYR A 1 77 ? -9.947 -10.209 22.828 1.00 54.66 77 TYR A N 1
ATOM 603 C CA . TYR A 1 77 ? -8.817 -10.588 21.965 1.00 54.66 77 TYR A CA 1
ATOM 604 C C . TYR A 1 77 ? -7.490 -10.651 22.727 1.00 54.66 77 TYR A C 1
ATOM 606 O O . TYR A 1 77 ? -7.325 -9.882 23.701 1.00 54.66 77 TYR A O 1
#

Secondary structure (DSSP, 8-state):
-PPPPPHHHHHHHHHHHHHH---HHHHHHHHT--HHHHHHHHHHHHHHHHHHHHHHH-PPP-SHHHHHHHHHHHTT-

Mean predicted aligned error: 5.56 Å

Foldseek 3Di:
DDDDDDLVVLLVLLVVCVVPVDQLVVSCVVVVHDSVVSVVSNVVVVVVCCVVCCVPPVDDDDDDVSVVVVVVVVPVD